Protein AF-A0A5N0ULX8-F1 (afdb_monomer)

Secondary structure (DSSP, 8-state):
---TTTSHHHHHHHHHHHHHHHHSS-HHHHHHHHHHHTTSS-HHHHHH-TTTHHHHHHHHHHHHHHHHHS-HHHHHHHHHHHHHHHHHHHHHHHH------------------------

pLDDT: mean 78.13, std 17.0, range [39.72, 94.69]

Structure (mmCIF, N/CA/C/O backbone):
data_AF-A0A5N0ULX8-F1
#
_entry.id   AF-A0A5N0ULX8-F1
#
loop_
_atom_site.group_PDB
_atom_site.id
_atom_site.type_symbol
_atom_site.label_atom_id
_atom_site.label_alt_id
_atom_site.label_comp_id
_atom_site.label_asym_id
_atom_site.label_entity_id
_atom_site.label_seq_id
_atom_site.pdbx_PDB_ins_code
_atom_site.Cartn_x
_atom_site.Cartn_y
_atom_site.Cartn_z
_atom_site.occupancy
_atom_site.B_iso_or_equiv
_atom_site.auth_seq_id
_atom_site.auth_comp_id
_atom_site.auth_asym_id
_atom_site.auth_atom_id
_atom_site.pdbx_PDB_model_num
ATOM 1 N N . MET A 1 1 ? 10.799 -21.042 -4.098 1.00 39.72 1 MET A N 1
ATOM 2 C CA . MET A 1 1 ? 10.195 -19.716 -4.313 1.00 39.72 1 MET A CA 1
ATOM 3 C C . MET A 1 1 ? 9.864 -19.236 -2.922 1.00 39.72 1 MET A C 1
ATOM 5 O O . MET A 1 1 ? 8.832 -19.611 -2.383 1.00 39.72 1 MET A O 1
ATOM 9 N N . ASP A 1 2 ? 10.870 -18.649 -2.281 1.00 42.84 2 ASP A N 1
ATOM 10 C CA . ASP A 1 2 ? 10.825 -18.280 -0.873 1.00 42.84 2 ASP A CA 1
ATOM 11 C C . ASP A 1 2 ? 9.711 -17.275 -0.604 1.00 42.84 2 ASP A C 1
ATOM 13 O O . ASP A 1 2 ? 9.285 -16.526 -1.482 1.00 42.84 2 ASP A O 1
ATOM 17 N N . ASP A 1 3 ? 9.219 -17.334 0.622 1.00 51.84 3 ASP A N 1
ATOM 18 C CA . ASP A 1 3 ? 8.044 -16.652 1.135 1.00 51.84 3 ASP A CA 1
ATOM 19 C C . ASP A 1 3 ? 8.302 -15.135 1.259 1.00 51.84 3 ASP A C 1
ATOM 21 O O . ASP A 1 3 ? 8.484 -14.596 2.351 1.00 51.84 3 ASP A O 1
ATOM 25 N N . VAL A 1 4 ? 8.393 -14.440 0.116 1.00 54.31 4 VAL A N 1
ATOM 26 C CA . VAL A 1 4 ? 8.667 -12.989 0.030 1.00 54.31 4 VAL A CA 1
ATOM 27 C C . VAL A 1 4 ? 7.627 -12.180 0.821 1.00 54.31 4 VAL A C 1
ATOM 29 O O . VAL A 1 4 ? 7.940 -11.105 1.326 1.00 54.31 4 VAL A O 1
ATOM 32 N N . TRP A 1 5 ? 6.421 -12.727 1.007 1.00 54.72 5 TRP A N 1
ATOM 33 C CA . TRP A 1 5 ? 5.285 -12.023 1.605 1.00 54.72 5 TRP A CA 1
ATOM 34 C C . TRP A 1 5 ? 4.820 -12.569 2.969 1.00 54.72 5 TRP A C 1
ATOM 36 O O . TRP A 1 5 ? 4.229 -11.815 3.735 1.00 54.72 5 TRP A O 1
ATOM 46 N N . GLY A 1 6 ? 5.098 -13.826 3.333 1.00 58.56 6 GLY A N 1
ATOM 47 C CA . GLY A 1 6 ? 4.641 -14.447 4.591 1.00 58.56 6 GLY A CA 1
ATOM 48 C C . GLY A 1 6 ? 5.624 -14.358 5.764 1.00 58.56 6 GLY A C 1
ATOM 49 O O . GLY A 1 6 ? 5.287 -14.720 6.899 1.00 58.56 6 GLY A O 1
ATOM 50 N N . GLY A 1 7 ? 6.835 -13.849 5.523 1.00 79.75 7 GLY A N 1
ATOM 51 C CA . GLY A 1 7 ? 7.832 -13.592 6.562 1.00 79.75 7 GLY A CA 1
ATOM 52 C C . GLY A 1 7 ? 7.522 -12.369 7.436 1.00 79.75 7 GLY A C 1
ATOM 53 O O . GLY A 1 7 ? 6.694 -11.519 7.112 1.00 79.75 7 GLY A O 1
ATOM 54 N N . GLU A 1 8 ? 8.251 -12.231 8.546 1.00 81.50 8 GLU A N 1
ATOM 55 C CA . GLU A 1 8 ? 8.133 -11.083 9.463 1.00 81.50 8 GLU A CA 1
ATOM 56 C C . GLU A 1 8 ? 8.369 -9.735 8.762 1.00 81.50 8 GLU A C 1
ATOM 58 O O . GLU A 1 8 ? 7.714 -8.737 9.060 1.00 81.50 8 GLU A O 1
ATOM 63 N N . ARG A 1 9 ? 9.262 -9.718 7.765 1.00 82.50 9 ARG A N 1
ATOM 64 C CA . ARG A 1 9 ? 9.506 -8.546 6.919 1.00 82.50 9 ARG A CA 1
ATOM 65 C C . ARG A 1 9 ? 8.249 -8.127 6.150 1.00 82.50 9 ARG A C 1
ATOM 67 O O . ARG A 1 9 ? 7.903 -6.951 6.191 1.00 82.50 9 ARG A O 1
ATOM 74 N N . GLY A 1 10 ? 7.564 -9.074 5.505 1.00 83.38 10 GLY A N 1
ATOM 75 C CA . GLY A 1 10 ? 6.341 -8.814 4.740 1.00 83.38 10 GLY A CA 1
ATOM 76 C C . GLY A 1 10 ? 5.248 -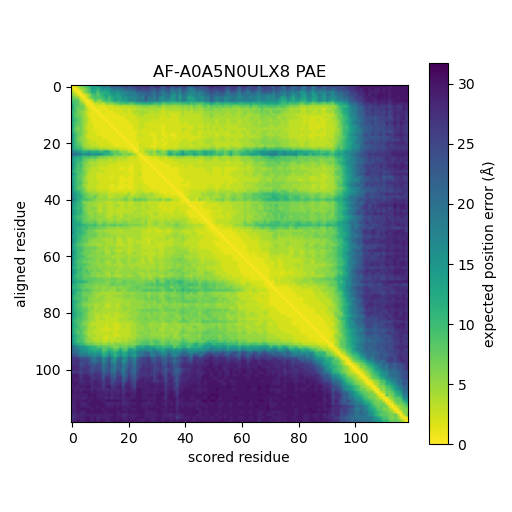8.201 5.614 1.00 83.38 10 GLY A C 1
ATOM 77 O O . GLY A 1 10 ? 4.710 -7.150 5.279 1.00 83.38 10 GLY A O 1
ATOM 78 N N . ARG A 1 11 ? 5.030 -8.757 6.814 1.00 86.31 11 ARG A N 1
ATOM 79 C CA . ARG A 1 11 ? 4.079 -8.201 7.796 1.00 86.31 11 ARG A CA 1
ATOM 80 C C . ARG A 1 11 ? 4.432 -6.782 8.246 1.00 86.31 11 ARG A C 1
ATOM 82 O O . ARG A 1 11 ? 3.542 -5.954 8.444 1.00 86.31 11 ARG A O 1
ATOM 89 N N . ARG A 1 12 ? 5.722 -6.479 8.432 1.00 86.88 12 ARG A N 1
ATOM 90 C CA . ARG A 1 12 ? 6.172 -5.126 8.808 1.00 86.88 12 ARG A CA 1
ATOM 91 C C . ARG A 1 12 ? 5.928 -4.118 7.687 1.00 86.88 1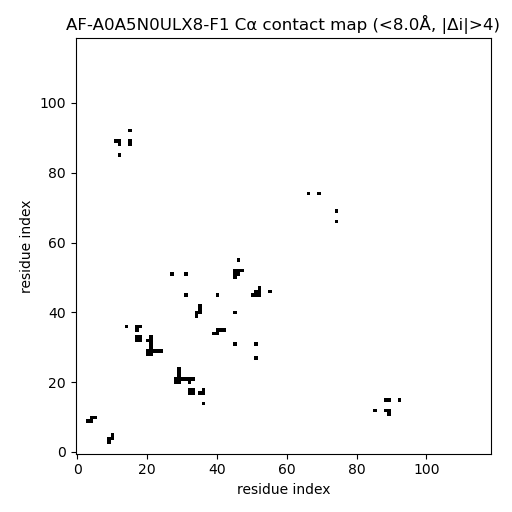2 ARG A C 1
ATOM 93 O O . ARG A 1 12 ? 5.442 -3.026 7.983 1.00 86.88 12 ARG A O 1
ATOM 100 N N . VAL A 1 13 ? 6.217 -4.488 6.438 1.00 88.62 13 VAL A N 1
ATOM 101 C CA . VAL A 1 13 ? 5.933 -3.662 5.252 1.00 88.62 13 VAL A CA 1
ATOM 102 C C . VAL A 1 13 ? 4.427 -3.447 5.094 1.00 88.62 13 VAL A C 1
ATOM 104 O O . VAL A 1 13 ? 3.988 -2.310 4.960 1.00 88.62 13 VAL A O 1
ATOM 107 N N . GLU A 1 14 ? 3.624 -4.508 5.195 1.00 88.69 14 GLU A N 1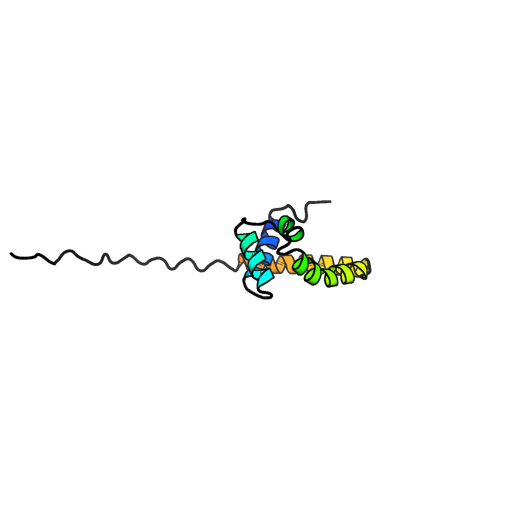
ATOM 108 C CA . GLU A 1 14 ? 2.161 -4.432 5.121 1.00 88.69 14 GLU A CA 1
ATOM 109 C C . GLU A 1 14 ? 1.601 -3.454 6.162 1.00 88.69 14 GLU A C 1
ATOM 111 O O . GLU A 1 14 ? 0.886 -2.513 5.814 1.00 88.69 14 GLU A O 1
ATOM 116 N N . ARG A 1 15 ? 1.993 -3.596 7.436 1.00 90.19 15 ARG A N 1
ATOM 117 C CA . ARG A 1 15 ? 1.570 -2.665 8.495 1.00 90.19 15 ARG A CA 1
ATOM 118 C C . ARG A 1 15 ? 2.030 -1.228 8.233 1.00 90.19 15 ARG A C 1
ATOM 120 O O . ARG A 1 15 ? 1.309 -0.303 8.594 1.00 90.19 15 ARG A O 1
ATOM 127 N N . ALA A 1 16 ? 3.211 -1.021 7.651 1.00 89.88 16 ALA A N 1
ATOM 128 C CA . ALA A 1 16 ? 3.710 0.311 7.306 1.00 89.88 16 ALA A CA 1
ATOM 129 C C . ALA A 1 16 ? 2.849 0.986 6.233 1.00 89.88 16 ALA A C 1
ATOM 131 O O . ALA A 1 16 ? 2.428 2.129 6.408 1.00 89.88 16 ALA A O 1
ATOM 132 N N . LEU A 1 17 ? 2.536 0.252 5.165 1.00 89.50 17 LEU A N 1
ATOM 133 C CA . LEU A 1 17 ? 1.680 0.723 4.080 1.00 89.50 17 LEU A CA 1
ATOM 134 C C . LEU A 1 17 ? 0.263 1.028 4.575 1.00 89.50 17 LEU A C 1
ATOM 136 O O . LEU A 1 17 ? -0.292 2.072 4.241 1.00 89.50 17 LEU A O 1
ATOM 140 N N . LEU A 1 18 ? -0.300 0.160 5.420 1.00 91.25 18 LEU A N 1
ATOM 141 C CA . LEU A 1 18 ? -1.616 0.381 6.020 1.00 91.25 18 LEU A CA 1
ATOM 142 C C . LEU A 1 18 ? -1.640 1.624 6.917 1.00 91.25 18 LEU A C 1
ATOM 144 O O . LEU A 1 18 ? -2.599 2.384 6.858 1.00 91.25 18 LEU A O 1
ATOM 148 N N . ARG A 1 19 ? -0.590 1.886 7.707 1.00 91.25 19 ARG A N 1
ATOM 149 C CA . ARG A 1 19 ? -0.501 3.131 8.494 1.00 91.25 19 ARG A CA 1
ATOM 150 C C . ARG A 1 19 ? -0.479 4.362 7.593 1.00 91.25 19 ARG A C 1
ATOM 152 O O . ARG A 1 19 ? -1.275 5.269 7.790 1.00 91.25 19 ARG A O 1
ATOM 159 N N . SER A 1 20 ? 0.350 4.346 6.548 1.00 88.25 20 SER A N 1
ATOM 160 C CA . SER A 1 20 ? 0.390 5.446 5.579 1.00 88.25 20 SER A CA 1
ATOM 161 C C . SER A 1 20 ? -0.964 5.671 4.894 1.00 88.25 20 SER A C 1
ATOM 163 O O . SER A 1 20 ? -1.336 6.817 4.656 1.00 88.25 20 SER A O 1
ATOM 165 N N . MET A 1 21 ? -1.708 4.600 4.605 1.00 89.56 21 MET A N 1
ATOM 166 C CA . MET A 1 21 ? -3.058 4.666 4.039 1.00 8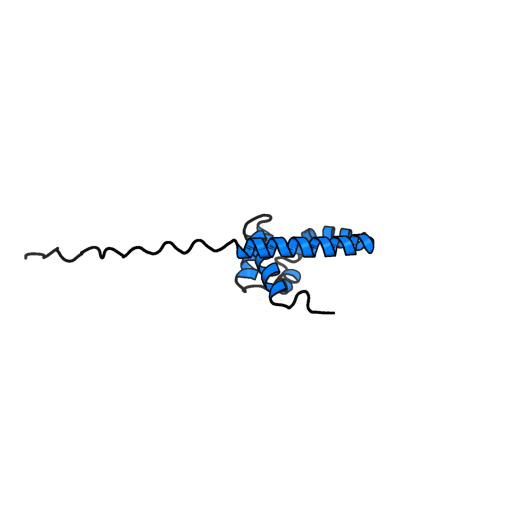9.56 21 MET A CA 1
ATOM 167 C C . MET A 1 21 ? -4.100 5.172 5.049 1.00 89.56 21 MET A C 1
ATOM 169 O O . MET A 1 21 ? -5.036 5.865 4.669 1.00 89.56 21 MET A O 1
ATOM 173 N N . ALA A 1 22 ? -3.950 4.853 6.335 1.00 90.81 22 ALA A N 1
ATOM 174 C CA . ALA A 1 22 ? -4.837 5.330 7.393 1.00 90.81 22 ALA A CA 1
ATOM 175 C C . ALA A 1 22 ? -4.671 6.836 7.677 1.00 90.81 22 ALA A C 1
ATOM 177 O O . ALA A 1 22 ? -5.645 7.492 8.067 1.00 90.81 22 ALA A O 1
ATOM 178 N N . ASP A 1 23 ? -3.465 7.372 7.473 1.00 86.38 23 ASP A N 1
ATOM 179 C CA . ASP A 1 23 ? -3.110 8.770 7.749 1.00 86.38 23 ASP A CA 1
ATOM 180 C C . ASP A 1 23 ? -3.435 9.730 6.589 1.00 86.38 23 ASP A C 1
ATOM 182 O O . ASP A 1 23 ? -3.463 10.947 6.784 1.00 86.38 23 ASP A O 1
ATOM 186 N N . GLY A 1 24 ? -3.720 9.226 5.382 1.00 79.00 24 GLY A N 1
ATOM 187 C CA . GLY A 1 24 ? -4.015 10.092 4.241 1.00 79.00 24 GLY A CA 1
ATOM 188 C C . GLY A 1 24 ? -4.618 9.401 3.020 1.00 79.00 24 GLY A C 1
ATOM 189 O O . GLY A 1 24 ? -4.599 8.184 2.877 1.00 79.00 24 GLY A O 1
ATOM 190 N N . GLY A 1 25 ? -5.136 10.217 2.097 1.00 78.50 25 GLY A N 1
ATOM 191 C CA . GLY A 1 25 ? -5.693 9.766 0.820 1.00 78.50 25 GLY A CA 1
ATOM 192 C C . GLY A 1 25 ? -7.221 9.697 0.801 1.00 78.50 25 GLY A C 1
ATOM 193 O O . GLY A 1 25 ? -7.905 10.621 1.238 1.00 78.50 25 GLY A O 1
ATOM 194 N N . ASP A 1 26 ? -7.746 8.623 0.212 1.00 85.88 26 ASP A N 1
ATOM 195 C CA . ASP A 1 26 ? -9.180 8.380 0.042 1.00 85.88 26 ASP A CA 1
ATOM 196 C C . ASP A 1 26 ? -9.820 7.966 1.385 1.00 85.88 26 ASP A C 1
ATOM 198 O O . ASP A 1 26 ? -9.335 7.013 2.003 1.00 85.88 26 ASP A O 1
ATOM 202 N N . PRO A 1 27 ? -10.897 8.629 1.851 1.00 89.62 27 PRO A N 1
ATOM 203 C CA . PRO A 1 27 ? -11.503 8.343 3.153 1.00 89.62 27 PRO A CA 1
ATOM 204 C C . PRO A 1 27 ? -11.930 6.884 3.344 1.00 89.62 27 PRO A C 1
ATOM 206 O O . PRO A 1 27 ? -11.801 6.360 4.449 1.00 89.62 27 PRO A O 1
ATOM 209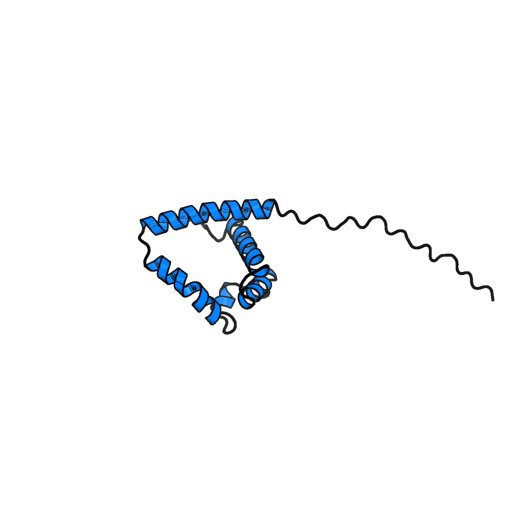 N N . HIS A 1 28 ? -12.390 6.216 2.282 1.00 88.56 28 HIS A N 1
ATOM 210 C CA . HIS A 1 28 ? -12.822 4.821 2.356 1.00 88.56 28 HIS A CA 1
ATOM 211 C C . HIS A 1 28 ? -11.638 3.860 2.458 1.00 88.56 28 HIS A C 1
ATOM 213 O O . HIS A 1 28 ? -11.716 2.846 3.148 1.00 88.56 28 HIS A O 1
ATOM 219 N N . LEU A 1 29 ? -10.518 4.187 1.807 1.00 88.31 29 LEU A N 1
ATOM 220 C CA . LEU A 1 29 ? -9.282 3.417 1.950 1.00 88.31 29 LEU A CA 1
ATOM 221 C C . LEU A 1 29 ? -8.648 3.629 3.326 1.00 88.31 29 LEU A C 1
ATOM 223 O O . LEU A 1 29 ? -8.141 2.676 3.912 1.00 88.31 29 LEU A O 1
ATOM 227 N N . ALA A 1 30 ? -8.725 4.844 3.869 1.00 92.12 30 ALA A N 1
ATOM 228 C CA . ALA A 1 30 ? -8.249 5.134 5.216 1.00 92.12 30 ALA A CA 1
ATOM 229 C C . ALA A 1 30 ? -9.063 4.388 6.286 1.00 92.12 30 ALA A C 1
ATOM 231 O O . ALA A 1 30 ? -8.491 3.848 7.231 1.00 92.12 30 ALA A O 1
ATOM 232 N N . GLU A 1 31 ? -10.388 4.323 6.134 1.00 92.62 31 GLU A N 1
ATOM 233 C CA . GLU A 1 31 ? -11.257 3.511 6.993 1.00 92.62 31 GLU A CA 1
ATOM 234 C C . GLU A 1 31 ? -10.898 2.025 6.903 1.00 92.62 31 GLU A C 1
ATOM 236 O O . GLU A 1 31 ? -10.613 1.405 7.928 1.00 92.62 31 GLU A O 1
ATOM 241 N N . LEU A 1 32 ? -10.808 1.479 5.685 1.00 92.12 32 LEU A N 1
ATOM 242 C CA . LEU A 1 32 ? -10.399 0.093 5.468 1.00 92.12 32 LEU A CA 1
ATOM 243 C C . LEU A 1 32 ? -9.049 -0.210 6.132 1.00 92.12 32 LEU A C 1
ATOM 245 O O . LEU A 1 32 ? -8.902 -1.228 6.805 1.00 92.12 32 LEU A O 1
ATOM 249 N N . ALA A 1 33 ? -8.066 0.675 5.969 1.00 92.81 33 ALA A N 1
ATOM 250 C CA . ALA A 1 33 ? -6.746 0.497 6.553 1.00 92.81 33 ALA A CA 1
ATOM 251 C C . ALA A 1 33 ? -6.788 0.436 8.087 1.00 92.81 33 ALA A C 1
ATOM 253 O O . ALA A 1 33 ? -6.100 -0.397 8.679 1.00 92.81 33 ALA A O 1
ATOM 254 N N . ARG A 1 34 ? -7.623 1.259 8.736 1.00 93.12 34 ARG A N 1
ATOM 255 C CA . ARG A 1 34 ? -7.825 1.219 10.196 1.00 93.12 34 ARG A CA 1
ATOM 256 C C . ARG A 1 34 ? -8.506 -0.070 10.640 1.00 93.12 34 ARG A C 1
ATOM 258 O O . ARG A 1 34 ? -8.033 -0.700 11.579 1.00 93.12 34 ARG A O 1
ATOM 265 N N . GLU A 1 35 ? -9.554 -0.502 9.942 1.00 92.06 35 GLU A N 1
ATOM 266 C CA . GLU A 1 35 ? -10.247 -1.764 10.243 1.00 92.06 35 GLU A CA 1
ATOM 267 C C . GLU A 1 35 ? -9.313 -2.979 10.127 1.00 92.06 35 GLU A C 1
ATOM 269 O O . GLU A 1 35 ? -9.377 -3.901 10.948 1.00 92.06 35 GLU A O 1
ATOM 274 N N . VAL A 1 36 ? -8.402 -2.956 9.147 1.00 92.44 36 VAL A N 1
ATOM 275 C CA . VAL A 1 36 ? -7.385 -3.999 8.975 1.00 92.44 36 VAL A CA 1
ATOM 276 C C . VAL A 1 36 ? -6.315 -3.947 10.062 1.00 92.44 36 VAL A C 1
ATOM 278 O O . VAL A 1 36 ? -5.959 -4.983 10.624 1.00 92.44 36 VAL A O 1
ATOM 281 N N . LEU A 1 37 ? -5.817 -2.758 10.404 1.00 91.50 37 LEU A N 1
ATOM 282 C CA . LEU A 1 37 ? -4.827 -2.589 11.473 1.00 91.50 37 LEU A CA 1
ATOM 283 C C . LEU A 1 37 ? -5.365 -3.004 12.849 1.00 91.50 37 LEU A C 1
ATOM 285 O O . LEU A 1 37 ? -4.605 -3.574 13.639 1.00 91.50 37 LEU A O 1
ATOM 289 N N . ASP A 1 38 ? -6.653 -2.765 13.099 1.00 92.31 38 ASP A N 1
ATOM 290 C CA . ASP A 1 38 ? -7.362 -3.150 14.324 1.00 92.31 38 ASP A CA 1
ATOM 291 C C . ASP A 1 38 ? -7.725 -4.646 14.364 1.00 92.31 38 ASP A C 1
ATOM 293 O O . ASP A 1 38 ? -8.229 -5.137 15.376 1.00 92.31 38 ASP A O 1
ATOM 297 N N . GLY A 1 39 ? -7.483 -5.388 13.276 1.00 88.94 39 GLY A N 1
ATOM 298 C CA . GLY A 1 39 ? -7.766 -6.821 13.178 1.00 88.94 39 GLY A CA 1
ATOM 299 C C . GLY A 1 39 ? -9.257 -7.164 13.121 1.00 88.94 39 GLY A C 1
ATOM 300 O O . GLY A 1 39 ? -9.619 -8.328 13.285 1.00 88.94 39 GLY A O 1
ATOM 301 N N . ARG A 1 40 ? -10.126 -6.171 12.890 1.00 86.38 40 ARG A N 1
ATOM 302 C CA . ARG A 1 40 ? -11.571 -6.377 12.692 1.00 86.38 40 ARG A CA 1
ATOM 303 C C . ARG A 1 40 ? -11.884 -6.925 11.301 1.00 86.38 40 ARG A C 1
ATOM 305 O O . ARG A 1 40 ? -12.947 -7.508 11.098 1.00 86.38 40 ARG A O 1
ATOM 312 N N . PHE A 1 41 ? -10.957 -6.743 10.364 1.00 83.00 41 PHE A N 1
ATOM 313 C CA . PHE A 1 41 ? -11.114 -7.099 8.963 1.00 83.00 41 PHE A CA 1
ATOM 314 C C . PHE A 1 41 ? -9.766 -7.502 8.355 1.00 83.00 41 PHE A C 1
ATOM 316 O O . PHE A 1 41 ? -8.741 -6.938 8.711 1.00 83.00 41 PHE A O 1
ATOM 323 N N . SER A 1 42 ? -9.714 -8.452 7.425 1.00 88.12 42 SER A N 1
ATOM 324 C CA . SER A 1 42 ? -8.496 -8.727 6.645 1.00 88.12 42 SER A CA 1
ATOM 325 C C . SER A 1 42 ? -8.557 -8.084 5.258 1.00 88.12 42 SER A C 1
ATOM 327 O O . SER A 1 42 ? -9.632 -7.906 4.684 1.00 88.12 42 SER A O 1
ATOM 329 N N . LEU A 1 43 ? -7.395 -7.800 4.653 1.00 85.44 43 LEU A N 1
ATOM 330 C CA . LEU A 1 43 ? -7.327 -7.334 3.256 1.00 85.44 43 LEU A CA 1
ATOM 331 C C . LEU A 1 43 ? -8.002 -8.313 2.289 1.00 85.44 43 LEU A C 1
ATOM 333 O O . LEU A 1 43 ? -8.647 -7.908 1.322 1.00 85.44 43 LEU A O 1
ATOM 337 N N . ARG A 1 44 ? -7.882 -9.614 2.575 1.00 85.94 44 ARG A N 1
ATOM 338 C CA . ARG A 1 44 ? -8.549 -10.654 1.797 1.00 85.94 44 ARG A CA 1
ATOM 339 C C . ARG A 1 44 ? -10.063 -10.526 1.906 1.00 85.94 44 ARG A C 1
ATOM 341 O O . ARG A 1 44 ? -10.724 -10.540 0.879 1.00 85.94 44 ARG A O 1
ATOM 348 N N . GLU A 1 45 ? -10.609 -10.389 3.110 1.00 87.06 45 GLU A N 1
ATOM 349 C CA . GLU A 1 45 ? -12.052 -10.195 3.309 1.00 87.06 45 GLU A CA 1
ATOM 350 C C . GLU A 1 45 ? -12.548 -8.909 2.645 1.00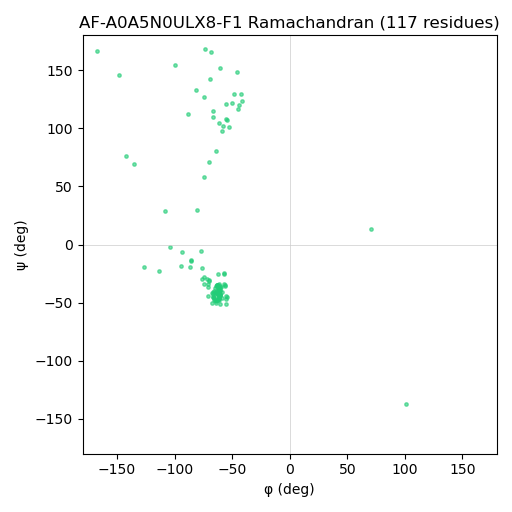 87.06 45 GLU A C 1
ATOM 352 O O . GLU A 1 45 ? -13.609 -8.916 2.024 1.00 87.06 45 GLU A O 1
ATOM 357 N N . ALA A 1 46 ? -11.752 -7.839 2.670 1.00 86.00 46 ALA A N 1
ATOM 358 C CA . ALA A 1 46 ? -12.080 -6.589 1.998 1.00 86.00 46 ALA A CA 1
ATOM 359 C C . ALA A 1 46 ? -12.216 -6.720 0.485 1.00 86.00 46 ALA A C 1
ATOM 361 O O . ALA A 1 46 ? -13.157 -6.169 -0.086 1.00 86.00 46 ALA A O 1
ATOM 362 N N . ALA A 1 47 ? -11.352 -7.512 -0.150 1.00 85.50 47 ALA A N 1
ATOM 363 C CA . ALA A 1 47 ? -11.435 -7.777 -1.583 1.00 85.50 47 ALA A CA 1
ATOM 364 C C . ALA A 1 47 ? -12.738 -8.490 -1.997 1.00 85.50 47 ALA A C 1
ATOM 366 O O . ALA A 1 47 ? -13.173 -8.345 -3.137 1.00 85.50 47 ALA A O 1
ATOM 367 N N . TYR A 1 48 ? -13.374 -9.234 -1.084 1.00 87.00 48 TYR A N 1
ATOM 368 C CA . TYR A 1 48 ? -14.650 -9.924 -1.330 1.00 87.00 48 TYR A CA 1
ATOM 369 C C . TYR A 1 48 ? -15.855 -9.225 -0.689 1.00 87.00 48 TYR A C 1
ATOM 371 O O . TYR A 1 48 ? -16.990 -9.674 -0.848 1.00 87.00 48 TYR A O 1
ATOM 379 N N . SER A 1 49 ? -15.632 -8.132 0.038 1.00 86.31 49 SER A N 1
ATOM 380 C CA . SER A 1 49 ? -16.684 -7.417 0.747 1.00 86.31 49 SER A CA 1
ATOM 381 C C . SER A 1 49 ? -17.441 -6.486 -0.180 1.00 86.31 49 SER A C 1
ATOM 383 O O . SER A 1 49 ? -16.842 -5.658 -0.857 1.00 86.31 49 SER A O 1
ATOM 385 N N . SER A 1 50 ? -18.770 -6.522 -0.128 1.00 85.38 50 SER A N 1
ATOM 386 C CA . SER A 1 50 ? -19.609 -5.546 -0.839 1.00 85.38 50 SER A CA 1
ATOM 387 C C . SER A 1 50 ? -19.314 -4.084 -0.466 1.00 85.38 50 SER A C 1
ATOM 389 O O . SER A 1 50 ? -19.548 -3.202 -1.285 1.00 85.38 50 SER A O 1
ATOM 391 N N . ALA A 1 51 ? -18.763 -3.825 0.727 1.00 84.31 51 ALA A N 1
ATOM 392 C CA . ALA A 1 51 ? -18.434 -2.477 1.188 1.00 84.31 51 ALA A CA 1
ATOM 393 C C . ALA A 1 51 ? -17.166 -1.896 0.535 1.00 84.31 51 ALA A C 1
ATOM 395 O O . ALA A 1 51 ? -17.075 -0.685 0.362 1.00 84.31 51 ALA A O 1
ATOM 396 N N . TYR A 1 52 ? -16.199 -2.744 0.160 1.00 86.25 52 TYR A N 1
ATOM 397 C CA . TYR A 1 52 ? -14.872 -2.296 -0.290 1.00 86.25 52 TYR A CA 1
ATOM 398 C C . TYR A 1 52 ? -14.447 -2.853 -1.652 1.00 86.25 52 TYR A C 1
ATOM 400 O O . TYR A 1 52 ? -13.575 -2.271 -2.293 1.00 86.25 52 TYR A O 1
ATOM 408 N N . ALA A 1 53 ? -15.053 -3.941 -2.134 1.00 87.31 53 ALA A N 1
ATOM 409 C CA . ALA A 1 53 ? -14.631 -4.625 -3.355 1.00 87.31 53 ALA A CA 1
ATOM 410 C C . ALA A 1 53 ? -14.720 -3.734 -4.598 1.00 87.31 53 ALA A C 1
ATOM 412 O O . ALA A 1 53 ? -13.8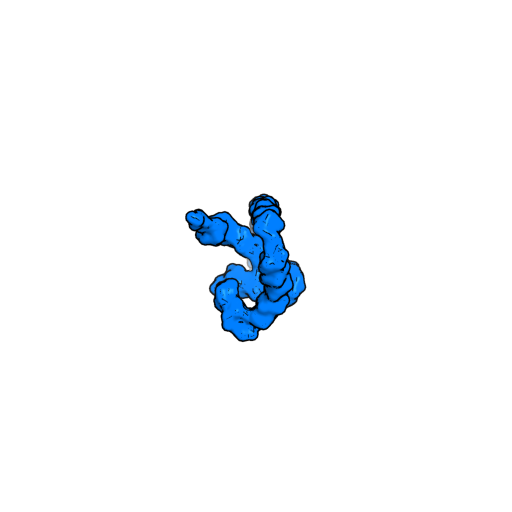40 -3.799 -5.453 1.00 87.31 53 ALA A O 1
ATOM 413 N N . GLU A 1 54 ? -15.751 -2.891 -4.699 1.00 88.75 54 GLU A N 1
ATOM 414 C CA . GLU A 1 54 ? -15.901 -1.962 -5.824 1.00 88.75 54 GLU A CA 1
ATOM 415 C C . GLU A 1 54 ? -14.767 -0.936 -5.841 1.00 88.75 54 GLU A C 1
ATOM 417 O O . GLU A 1 54 ? -14.058 -0.811 -6.836 1.00 88.75 54 GLU A O 1
ATOM 422 N N . ILE A 1 55 ? -14.528 -0.291 -4.698 1.00 88.50 55 ILE A N 1
ATOM 423 C CA . ILE A 1 55 ? -13.477 0.716 -4.529 1.00 88.50 55 ILE A CA 1
ATOM 424 C C . ILE A 1 55 ? -12.106 0.089 -4.794 1.00 88.50 55 ILE A C 1
ATOM 426 O O . ILE A 1 55 ? -11.304 0.632 -5.550 1.00 88.50 55 ILE A O 1
ATOM 430 N N . LEU A 1 56 ? -11.836 -1.089 -4.228 1.00 88.19 56 LEU A N 1
ATOM 431 C CA . LEU A 1 56 ? -10.588 -1.811 -4.465 1.00 88.19 56 LEU A CA 1
ATOM 432 C C . LEU A 1 56 ? -10.426 -2.158 -5.946 1.00 88.19 56 LEU A C 1
ATOM 434 O O . LEU A 1 56 ? -9.344 -1.959 -6.496 1.00 88.19 56 LEU A O 1
ATOM 438 N N . ARG A 1 57 ? -11.484 -2.621 -6.621 1.00 89.19 57 ARG A N 1
ATOM 439 C CA . ARG A 1 57 ? -11.434 -2.931 -8.054 1.00 89.19 57 ARG A CA 1
ATOM 440 C C . ARG A 1 57 ? -11.135 -1.687 -8.882 1.00 89.19 57 ARG A C 1
ATOM 442 O O . ARG A 1 57 ? -10.247 -1.735 -9.726 1.00 89.19 57 ARG A O 1
ATOM 449 N N . GLU A 1 58 ? -11.826 -0.581 -8.632 1.00 90.50 58 GLU A N 1
ATOM 450 C CA . GLU A 1 58 ? -11.617 0.676 -9.356 1.00 90.50 58 GLU A CA 1
ATOM 451 C C . GLU A 1 58 ? -10.199 1.220 -9.170 1.00 90.50 58 GLU A C 1
ATOM 453 O O . GLU A 1 58 ? -9.542 1.589 -10.142 1.00 90.50 58 GLU A O 1
ATOM 458 N N . LYS A 1 59 ? -9.691 1.228 -7.933 1.00 87.19 59 LYS A N 1
ATOM 459 C CA . LYS A 1 59 ? -8.357 1.765 -7.625 1.00 87.19 59 LYS A CA 1
ATOM 460 C C . LYS A 1 59 ? -7.228 0.861 -8.131 1.00 87.19 59 LYS A C 1
ATOM 462 O O . LYS A 1 59 ? -6.156 1.362 -8.459 1.00 87.19 59 LYS A O 1
ATOM 467 N N . THR A 1 60 ? -7.449 -0.454 -8.214 1.00 88.38 60 THR A N 1
ATOM 468 C CA . THR A 1 60 ? -6.422 -1.422 -8.651 1.00 88.38 60 THR A CA 1
ATOM 469 C C . THR A 1 60 ? -6.472 -1.755 -10.141 1.00 88.38 60 THR A C 1
ATOM 471 O O . THR A 1 60 ? -5.467 -2.215 -10.685 1.00 88.38 60 THR A O 1
ATOM 474 N N . ALA A 1 61 ? -7.584 -1.493 -10.836 1.00 91.81 61 ALA A N 1
ATOM 475 C CA . ALA A 1 61 ? -7.711 -1.782 -12.265 1.00 91.81 61 ALA A CA 1
ATOM 476 C C . ALA A 1 61 ? -6.613 -1.129 -13.133 1.00 91.81 61 ALA A C 1
ATOM 478 O O . ALA A 1 61 ? -6.027 -1.851 -13.947 1.00 91.81 61 ALA A O 1
ATOM 479 N N . PRO A 1 62 ? -6.243 0.158 -12.943 1.00 92.12 62 PRO A N 1
ATOM 480 C CA . PRO A 1 62 ? -5.167 0.776 -13.719 1.00 92.12 62 PRO A CA 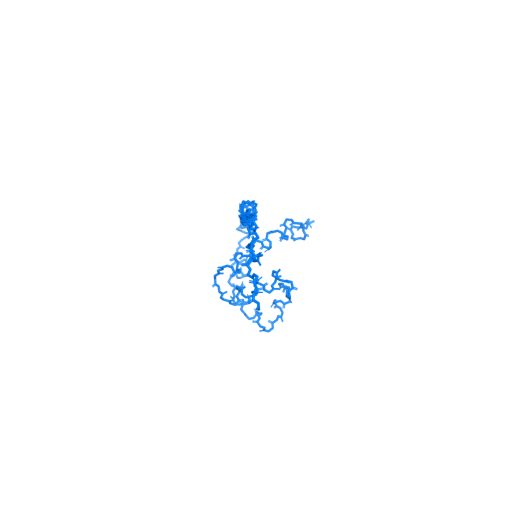1
ATOM 481 C C . PRO A 1 62 ? -3.812 0.101 -13.491 1.00 92.12 62 PRO A C 1
ATOM 483 O O . PRO A 1 62 ? -3.039 -0.079 -14.429 1.00 92.12 62 PRO A O 1
ATOM 486 N N . LEU A 1 63 ? -3.536 -0.322 -12.253 1.00 88.25 63 LEU A N 1
ATOM 487 C CA . LEU A 1 63 ? -2.309 -1.040 -11.912 1.00 88.25 63 LEU A CA 1
ATOM 488 C C . LEU A 1 63 ? -2.265 -2.409 -12.600 1.00 88.25 63 LEU A C 1
ATOM 490 O O . LEU A 1 63 ? -1.249 -2.774 -13.187 1.00 88.25 63 LEU A O 1
ATOM 494 N N . ALA A 1 64 ? -3.370 -3.156 -12.566 1.00 89.81 64 ALA A N 1
ATOM 495 C CA . ALA A 1 64 ? -3.467 -4.457 -13.222 1.00 89.81 64 ALA A CA 1
ATOM 496 C C . ALA A 1 64 ? -3.333 -4.350 -14.751 1.00 89.81 64 ALA A C 1
ATOM 498 O O . ALA A 1 64 ? -2.759 -5.228 -15.399 1.00 89.81 64 ALA A O 1
ATOM 499 N N . GLU A 1 65 ? -3.860 -3.285 -15.353 1.00 92.75 65 GLU A N 1
ATOM 500 C CA . GLU A 1 65 ? -3.675 -2.995 -16.773 1.00 92.75 65 GLU A CA 1
ATOM 501 C C . GLU A 1 65 ? -2.224 -2.631 -17.100 1.00 92.75 65 GLU A C 1
ATOM 503 O O . GLU A 1 65 ? -1.632 -3.258 -17.980 1.00 92.75 65 GLU A O 1
ATOM 508 N N . ALA A 1 66 ? -1.627 -1.699 -16.353 1.00 90.94 66 ALA A N 1
ATOM 509 C CA . ALA A 1 66 ? -0.229 -1.316 -16.520 1.00 90.94 66 ALA A CA 1
ATOM 510 C C . ALA A 1 66 ? 0.697 -2.535 -16.415 1.00 90.94 66 ALA A C 1
ATOM 512 O O . ALA A 1 66 ? 1.520 -2.767 -17.297 1.00 90.94 66 ALA A O 1
ATOM 513 N N . TRP A 1 67 ? 0.492 -3.379 -15.401 1.00 90.12 67 TRP A N 1
ATOM 514 C CA . TRP A 1 67 ? 1.280 -4.591 -15.201 1.00 90.12 67 TRP A CA 1
ATOM 515 C C . TRP A 1 67 ? 1.177 -5.566 -16.378 1.00 90.12 67 TRP A C 1
ATOM 517 O O . TRP A 1 67 ? 2.183 -6.123 -16.824 1.00 90.12 67 TRP A O 1
ATOM 527 N N . ARG A 1 68 ? -0.033 -5.777 -16.914 1.00 92.75 68 ARG A N 1
ATOM 528 C CA . ARG A 1 68 ? -0.247 -6.661 -18.073 1.00 92.75 68 ARG A CA 1
ATOM 529 C C . ARG A 1 68 ? 0.458 -6.155 -19.327 1.00 92.75 68 ARG A C 1
ATOM 531 O O . ARG A 1 68 ? 0.962 -6.984 -20.078 1.00 92.75 68 ARG A O 1
ATOM 538 N N . ASN A 1 69 ? 0.526 -4.839 -19.508 1.00 93.88 69 ASN A N 1
ATOM 539 C CA . ASN A 1 69 ? 1.117 -4.206 -20.686 1.00 93.88 69 ASN A CA 1
ATOM 540 C C . ASN A 1 69 ? 2.641 -3.999 -20.589 1.00 93.88 69 ASN A C 1
ATOM 542 O O . ASN A 1 69 ? 3.272 -3.715 -21.604 1.00 93.88 69 ASN A O 1
ATOM 546 N N . MET A 1 70 ? 3.241 -4.148 -19.404 1.00 93.19 70 MET A N 1
ATOM 547 C CA . MET A 1 70 ? 4.695 -4.083 -19.217 1.00 93.19 70 MET A CA 1
ATOM 548 C C . MET A 1 70 ? 5.416 -5.282 -19.841 1.00 93.19 70 MET A C 1
ATOM 550 O O . MET A 1 70 ? 4.941 -6.421 -19.752 1.00 93.19 70 MET A O 1
ATOM 554 N N . SER A 1 71 ? 6.596 -5.026 -20.414 1.00 94.69 71 SER A N 1
ATOM 555 C CA . SER A 1 71 ? 7.509 -6.086 -20.847 1.00 94.69 71 SER A CA 1
ATOM 556 C C . SER A 1 71 ? 8.094 -6.838 -19.645 1.00 94.69 71 SER A C 1
ATOM 558 O O . SER A 1 71 ? 8.013 -6.383 -18.503 1.00 94.69 71 SER A O 1
ATOM 560 N N . GLU A 1 72 ? 8.706 -8.002 -19.876 1.00 91.69 72 GLU A N 1
ATOM 561 C CA . GLU A 1 72 ? 9.381 -8.737 -18.796 1.00 91.69 72 GLU A CA 1
ATOM 562 C C . GLU A 1 72 ? 10.529 -7.934 -18.171 1.00 91.69 72 GLU A C 1
ATOM 564 O O . GLU A 1 72 ? 10.726 -8.007 -16.960 1.00 91.69 72 GLU A O 1
ATOM 569 N N . LEU A 1 73 ? 11.233 -7.129 -18.976 1.00 91.56 73 LEU A N 1
ATOM 570 C CA . LEU A 1 73 ? 12.295 -6.246 -18.499 1.00 91.56 73 LEU A CA 1
ATOM 571 C C . LEU A 1 73 ? 11.729 -5.145 -17.593 1.00 91.56 73 LEU A C 1
ATOM 573 O O . LEU A 1 73 ? 12.200 -4.977 -16.474 1.00 91.56 73 LEU A O 1
ATOM 577 N N . ASP A 1 74 ? 10.655 -4.478 -18.023 1.00 91.56 74 ASP A N 1
ATOM 578 C CA . ASP A 1 74 ? 10.016 -3.422 -17.225 1.00 91.56 74 ASP A CA 1
ATOM 579 C C . ASP A 1 74 ? 9.444 -3.972 -15.912 1.00 91.56 74 ASP A C 1
ATOM 581 O O . ASP A 1 74 ? 9.477 -3.305 -14.879 1.00 91.56 74 ASP A O 1
ATOM 585 N N . ARG A 1 75 ? 8.931 -5.212 -15.924 1.00 89.88 75 ARG A N 1
ATOM 586 C CA . ARG A 1 75 ? 8.480 -5.886 -14.700 1.00 89.88 75 ARG A CA 1
ATOM 587 C C . ARG A 1 75 ? 9.642 -6.195 -13.764 1.00 89.88 75 ARG A C 1
ATOM 589 O O . ARG A 1 75 ? 9.486 -6.028 -12.558 1.00 89.88 75 ARG A O 1
ATOM 596 N N . ALA A 1 76 ? 10.785 -6.637 -14.288 1.00 90.38 76 ALA A N 1
ATOM 597 C CA . ALA A 1 76 ? 11.974 -6.880 -13.476 1.00 90.38 76 ALA A CA 1
ATOM 598 C C . ALA A 1 76 ? 12.471 -5.581 -12.820 1.00 90.38 76 ALA A C 1
ATOM 600 O O . ALA A 1 76 ? 12.729 -5.564 -11.615 1.00 90.38 76 ALA A O 1
ATOM 601 N N . ASP A 1 77 ? 12.499 -4.483 -13.577 1.00 91.50 77 ASP A N 1
ATOM 602 C CA . ASP A 1 77 ? 12.852 -3.161 -13.057 1.00 91.50 77 ASP A CA 1
ATOM 603 C C . ASP A 1 77 ? 11.838 -2.676 -12.008 1.00 91.50 77 ASP A C 1
ATOM 605 O O . ASP A 1 77 ? 12.222 -2.163 -10.956 1.00 91.50 77 ASP A O 1
ATOM 609 N N . ALA A 1 78 ? 10.538 -2.886 -12.235 1.00 88.69 78 ALA A N 1
ATOM 610 C CA . ALA A 1 78 ? 9.494 -2.551 -11.267 1.00 88.69 78 ALA A CA 1
ATOM 611 C C . ALA A 1 78 ? 9.651 -3.324 -9.946 1.00 88.69 78 ALA A C 1
ATOM 613 O O . ALA A 1 78 ? 9.489 -2.738 -8.876 1.00 88.69 78 ALA A O 1
ATOM 614 N N . VAL A 1 79 ? 10.008 -4.612 -10.003 1.00 89.69 79 VAL A N 1
ATOM 615 C CA . VAL A 1 79 ? 10.287 -5.423 -8.806 1.00 89.69 79 VAL A CA 1
ATOM 616 C C . VAL A 1 79 ? 11.529 -4.909 -8.075 1.00 89.69 79 VAL A C 1
ATOM 618 O O . VAL A 1 79 ? 11.477 -4.709 -6.863 1.00 89.69 79 VAL A O 1
ATOM 621 N N . ALA A 1 80 ? 12.618 -4.618 -8.790 1.00 89.06 80 ALA A N 1
ATOM 622 C CA . ALA A 1 80 ? 13.833 -4.073 -8.180 1.00 89.06 80 ALA A CA 1
ATOM 623 C C . ALA A 1 80 ? 13.582 -2.713 -7.498 1.00 89.06 80 ALA A C 1
ATOM 625 O O . ALA A 1 80 ? 14.066 -2.459 -6.390 1.00 89.06 80 ALA A O 1
ATOM 626 N N . ASN A 1 81 ? 12.779 -1.854 -8.130 1.00 90.19 81 ASN A N 1
ATOM 627 C CA . ASN A 1 81 ? 12.355 -0.580 -7.556 1.00 90.19 81 ASN A CA 1
ATOM 628 C C . ASN A 1 81 ? 11.467 -0.778 -6.318 1.00 90.19 81 ASN A C 1
ATOM 630 O O . ASN A 1 81 ? 11.642 -0.074 -5.322 1.00 90.19 81 ASN A O 1
ATOM 634 N N . ALA A 1 82 ? 10.559 -1.759 -6.339 1.00 86.25 82 ALA A N 1
ATOM 635 C CA . ALA A 1 82 ? 9.733 -2.097 -5.183 1.00 86.25 82 ALA A CA 1
ATOM 636 C C . ALA A 1 82 ? 10.590 -2.543 -3.988 1.00 86.25 82 ALA A C 1
ATOM 638 O O . ALA A 1 82 ? 10.404 -2.038 -2.885 1.00 86.25 82 ALA A O 1
ATOM 639 N N . GLU A 1 83 ? 11.601 -3.390 -4.198 1.00 87.94 83 GLU A N 1
ATOM 640 C CA . GLU A 1 83 ? 12.517 -3.812 -3.129 1.00 87.94 83 GLU A CA 1
ATOM 641 C C . GLU A 1 83 ? 13.323 -2.646 -2.529 1.00 87.94 83 GLU A C 1
ATOM 643 O O . GLU A 1 83 ? 13.642 -2.639 -1.336 1.00 87.94 83 GLU A O 1
ATOM 648 N N . GLN A 1 84 ? 13.702 -1.655 -3.343 1.00 87.88 84 GLN A N 1
ATOM 649 C CA . GLN A 1 84 ? 14.329 -0.428 -2.843 1.00 87.88 84 GLN A CA 1
ATOM 650 C C . GLN A 1 84 ? 13.355 0.396 -2.001 1.00 87.88 84 GLN A C 1
ATOM 652 O O . GLN A 1 84 ? 13.720 0.831 -0.908 1.00 87.88 84 GLN A O 1
ATOM 657 N N . TYR A 1 85 ? 12.122 0.563 -2.471 1.00 86.00 85 TYR A N 1
ATOM 658 C CA . TYR A 1 85 ? 11.089 1.299 -1.752 1.00 86.00 85 TYR A CA 1
ATOM 659 C C . TYR A 1 85 ? 10.711 0.631 -0.423 1.00 86.00 85 TYR A C 1
ATOM 661 O O . TYR A 1 85 ? 10.607 1.301 0.602 1.00 86.00 85 TYR A O 1
ATOM 669 N N . GLU A 1 86 ? 10.598 -0.698 -0.392 1.00 87.94 86 GLU A N 1
ATOM 670 C CA . GLU A 1 86 ? 10.366 -1.455 0.841 1.00 87.94 86 GLU A CA 1
ATOM 671 C C . GLU A 1 86 ? 11.458 -1.232 1.889 1.00 87.94 86 GLU A C 1
ATOM 673 O O . GLU A 1 86 ? 11.154 -1.097 3.074 1.00 87.94 86 GLU A O 1
ATOM 678 N N . ARG A 1 87 ? 12.732 -1.187 1.473 1.00 86.75 87 ARG A N 1
ATOM 679 C CA . ARG A 1 87 ? 13.843 -0.888 2.390 1.00 86.75 87 ARG A CA 1
ATOM 680 C C . ARG A 1 87 ? 13.689 0.500 3.004 1.00 86.75 87 ARG A C 1
ATOM 682 O O . ARG A 1 87 ? 13.770 0.622 4.221 1.00 86.75 87 ARG A O 1
ATOM 689 N N . GLN A 1 88 ? 13.373 1.503 2.188 1.00 87.12 88 GLN A N 1
ATOM 690 C CA . GLN A 1 88 ? 13.143 2.870 2.667 1.00 87.12 88 GLN A CA 1
ATOM 691 C C . GLN A 1 88 ? 11.953 2.948 3.634 1.00 87.12 88 GLN A C 1
ATOM 693 O O . GLN A 1 88 ? 12.044 3.599 4.672 1.00 87.12 88 GLN A O 1
ATOM 698 N N . LEU A 1 89 ? 10.850 2.251 3.337 1.00 85.00 89 LEU A N 1
ATOM 699 C CA . LEU A 1 89 ? 9.688 2.174 4.229 1.00 85.00 89 LEU A CA 1
ATOM 700 C C . LEU A 1 89 ? 10.038 1.564 5.588 1.00 85.00 89 LEU A C 1
ATOM 702 O O . LEU A 1 89 ? 9.575 2.042 6.626 1.00 85.00 89 LEU A O 1
ATOM 706 N N . LEU A 1 90 ? 10.841 0.499 5.596 1.00 84.12 90 LEU A N 1
ATOM 707 C CA . LEU A 1 90 ? 11.267 -0.153 6.831 1.00 84.12 90 LEU A CA 1
ATOM 708 C C . LEU A 1 90 ? 12.193 0.746 7.657 1.00 84.12 90 LEU A C 1
ATOM 710 O O . LEU A 1 90 ? 11.995 0.839 8.867 1.00 84.12 90 LEU A O 1
ATOM 714 N N . GLU A 1 91 ? 13.128 1.449 7.015 1.00 85.62 91 GLU A N 1
ATOM 715 C CA . GLU A 1 91 ? 14.012 2.426 7.667 1.00 85.62 91 GLU A CA 1
ATOM 716 C C . GLU A 1 91 ? 13.217 3.576 8.308 1.00 85.62 91 GLU A C 1
ATOM 718 O O . GLU A 1 91 ? 13.465 3.949 9.458 1.00 85.62 91 GLU A O 1
ATOM 723 N N . GLN A 1 92 ? 12.205 4.097 7.609 1.00 78.38 92 GLN A N 1
ATOM 724 C CA . GLN A 1 92 ? 11.303 5.132 8.132 1.00 78.38 92 GLN A CA 1
ATOM 725 C C . GLN A 1 92 ? 10.462 4.629 9.314 1.00 78.38 92 GLN A C 1
ATOM 727 O O . GLN A 1 92 ? 10.239 5.356 10.280 1.00 78.38 92 GLN A O 1
ATOM 732 N N . CYS A 1 93 ? 10.016 3.370 9.279 1.00 67.75 93 CYS A N 1
ATOM 733 C CA . CYS A 1 93 ? 9.282 2.773 10.396 1.00 67.75 93 CYS A CA 1
ATOM 734 C C . CYS A 1 93 ? 10.161 2.517 11.624 1.00 67.75 93 CYS A C 1
ATOM 736 O O . CYS A 1 93 ? 9.654 2.545 12.739 1.00 67.75 93 CYS A O 1
ATOM 738 N N . GLU A 1 94 ? 11.450 2.229 11.437 1.00 61.22 94 GLU A N 1
ATOM 739 C CA . GLU A 1 94 ? 12.397 2.022 12.539 1.00 61.22 94 GLU A CA 1
ATOM 740 C C . GLU A 1 94 ? 12.795 3.345 13.212 1.00 61.22 94 GLU A C 1
ATOM 742 O O . GLU A 1 94 ? 13.065 3.379 14.410 1.00 61.22 94 GLU A O 1
ATOM 747 N N . THR A 1 95 ? 12.761 4.450 12.466 1.00 54.78 95 THR A N 1
ATOM 748 C CA . THR A 1 95 ? 13.029 5.802 12.984 1.00 54.78 95 THR A CA 1
ATOM 749 C C . THR A 1 95 ? 11.801 6.497 13.571 1.00 54.78 95 THR A C 1
ATOM 751 O O . THR A 1 95 ? 11.960 7.393 14.400 1.00 54.78 95 THR A O 1
ATOM 754 N N . ALA A 1 96 ? 10.586 6.058 13.230 1.00 53.78 96 ALA A N 1
ATOM 755 C CA . ALA A 1 96 ? 9.345 6.453 13.895 1.00 53.78 96 ALA A CA 1
ATOM 756 C C . ALA A 1 96 ? 9.200 5.761 15.268 1.00 53.78 96 ALA A C 1
ATOM 758 O O . ALA A 1 96 ? 8.238 5.042 15.534 1.00 53.78 96 ALA A O 1
ATOM 759 N N . VAL A 1 97 ? 10.181 5.967 16.149 1.00 48.19 97 VAL A N 1
ATOM 760 C CA . VAL A 1 97 ? 10.025 5.718 17.581 1.00 48.19 97 VAL A CA 1
ATOM 761 C C . VAL A 1 97 ? 9.013 6.742 18.074 1.00 48.19 97 VAL A C 1
ATOM 763 O O . VAL A 1 97 ? 9.282 7.943 18.081 1.00 48.19 97 VAL A O 1
ATOM 766 N N . GLU A 1 98 ? 7.824 6.255 18.420 1.00 45.78 98 GLU A N 1
ATOM 767 C CA . GLU A 1 98 ? 6.797 7.000 19.140 1.00 45.78 98 GLU A CA 1
ATOM 768 C C . GLU A 1 98 ? 7.484 7.822 20.247 1.00 45.78 98 GLU A C 1
ATOM 770 O O . GLU A 1 98 ? 8.242 7.234 21.031 1.00 45.78 98 GLU A O 1
ATOM 775 N N . PRO A 1 99 ? 7.326 9.162 20.305 1.00 42.84 99 PRO A N 1
ATOM 776 C CA . PRO A 1 99 ? 7.872 9.910 21.424 1.00 42.84 99 PRO A CA 1
ATOM 777 C C . PRO A 1 99 ? 7.285 9.277 22.678 1.00 42.84 99 PRO A C 1
ATOM 779 O O . PRO A 1 99 ? 6.061 9.173 22.791 1.00 42.84 99 PRO A O 1
ATOM 782 N N . ALA A 1 100 ? 8.163 8.788 23.561 1.00 48.03 100 ALA A N 1
ATOM 783 C CA . ALA A 1 100 ? 7.764 8.157 24.807 1.00 48.03 100 ALA A CA 1
ATOM 784 C C . ALA A 1 100 ? 6.635 8.996 25.422 1.00 48.03 100 ALA A C 1
ATOM 786 O O . ALA A 1 100 ? 6.785 10.227 25.471 1.00 48.03 100 ALA A O 1
ATOM 787 N N . PRO A 1 101 ? 5.500 8.382 25.819 1.00 56.34 101 PRO A N 1
ATOM 788 C CA . PRO A 1 101 ? 4.421 9.126 26.451 1.00 56.34 101 PRO A CA 1
ATOM 789 C C . PRO A 1 101 ? 5.068 9.975 27.540 1.00 56.34 101 PRO A C 1
ATOM 791 O O . PRO A 1 101 ? 5.907 9.424 28.264 1.00 56.34 101 PRO A O 1
ATOM 794 N N . PRO A 1 102 ? 4.786 11.294 27.603 1.00 55.19 102 PRO A N 1
ATOM 795 C CA . PRO A 1 102 ? 5.485 12.168 28.527 1.00 55.19 102 PRO A CA 1
ATOM 796 C C . PRO A 1 102 ? 5.419 11.493 29.883 1.00 55.19 102 PRO A C 1
ATOM 798 O O . PRO A 1 102 ? 4.317 11.134 30.321 1.00 55.19 102 PRO A O 1
ATOM 801 N N . GLU A 1 103 ? 6.590 11.224 30.475 1.00 55.06 103 GLU A N 1
ATOM 802 C CA . GLU A 1 103 ? 6.657 10.704 31.830 1.00 55.06 103 GLU A CA 1
ATOM 803 C C . GLU A 1 103 ? 5.676 11.555 32.619 1.00 55.06 103 GLU A C 1
ATOM 805 O O . GLU A 1 103 ? 5.798 12.784 32.650 1.00 55.06 103 GLU A O 1
ATOM 810 N N . ARG A 1 104 ? 4.620 10.926 33.148 1.00 53.88 104 ARG A N 1
ATOM 811 C CA . ARG A 1 104 ? 3.790 11.592 34.136 1.00 53.88 104 ARG A CA 1
ATOM 812 C C . ARG A 1 104 ? 4.770 11.908 35.248 1.00 53.88 104 ARG A C 1
ATOM 814 O O . ARG A 1 104 ? 5.101 11.022 36.035 1.00 53.88 104 ARG A O 1
ATOM 821 N N . GLY A 1 105 ? 5.265 13.147 35.249 1.00 50.62 105 GLY A N 1
ATOM 822 C CA . GLY A 1 105 ? 5.983 13.717 36.369 1.00 50.62 105 GLY A CA 1
ATOM 823 C C . GLY A 1 105 ? 5.183 13.397 37.626 1.00 50.62 105 GLY A C 1
ATOM 824 O O . GLY A 1 105 ? 3.958 13.225 37.522 1.00 50.62 105 GLY A O 1
ATOM 825 N N . PRO A 1 106 ? 5.864 13.216 38.769 1.00 47.69 106 PRO A N 1
ATOM 826 C CA . PRO A 1 106 ? 5.221 12.784 40.000 1.00 47.69 106 PRO A CA 1
ATOM 827 C C . PRO A 1 106 ? 3.926 13.571 40.149 1.00 47.69 106 PRO A C 1
ATOM 829 O O . PRO A 1 106 ? 3.948 14.800 40.094 1.00 47.69 106 PRO A O 1
ATOM 832 N N . ARG A 1 107 ? 2.792 12.856 40.200 1.00 50.97 107 ARG A N 1
ATOM 833 C CA . ARG A 1 107 ? 1.530 13.470 40.597 1.00 50.97 107 ARG A CA 1
ATOM 834 C C . ARG A 1 107 ? 1.851 14.099 41.937 1.00 50.97 107 ARG A C 1
ATOM 836 O O . ARG A 1 107 ? 2.113 13.373 42.889 1.00 50.97 107 ARG A O 1
ATOM 843 N N . GLU A 1 108 ? 1.946 15.421 41.965 1.00 49.62 108 GLU A N 1
ATOM 844 C CA . GLU A 1 108 ? 1.839 16.152 43.207 1.00 49.62 108 GLU A CA 1
ATOM 845 C C . GLU A 1 108 ? 0.466 15.749 43.720 1.00 49.62 108 GLU A C 1
ATOM 847 O O . GLU A 1 108 ? -0.560 16.096 43.132 1.00 49.62 108 GLU A O 1
ATOM 852 N N . ASP A 1 109 ? 0.473 14.841 44.691 1.00 48.25 109 ASP A N 1
ATOM 853 C CA . ASP A 1 109 ? -0.690 14.504 45.476 1.00 48.25 109 ASP A CA 1
ATOM 854 C C . ASP A 1 109 ? -1.201 15.844 45.999 1.00 48.25 109 ASP A C 1
ATOM 856 O O . ASP A 1 109 ? -0.592 16.454 46.879 1.00 48.25 109 ASP A O 1
ATOM 860 N N . GLU A 1 110 ? -2.247 16.365 45.354 1.00 45.66 110 GLU A N 1
ATOM 861 C CA . GLU A 1 110 ? -2.964 17.532 45.831 1.00 45.66 110 GLU A CA 1
ATOM 862 C C . GLU A 1 110 ? -3.389 17.195 47.254 1.00 45.66 110 GLU A C 1
ATOM 864 O O . GLU A 1 110 ? -4.225 16.317 47.491 1.00 45.66 110 GLU A O 1
ATOM 869 N N . ASP A 1 111 ? -2.719 17.857 48.190 1.00 53.22 111 ASP A N 1
ATOM 870 C CA . ASP A 1 111 ? -2.879 17.733 49.623 1.00 53.22 111 ASP A CA 1
ATOM 871 C C . ASP A 1 111 ? -4.294 18.196 50.003 1.00 53.22 111 ASP A C 1
ATOM 873 O O . ASP A 1 111 ? -4.549 19.329 50.405 1.00 53.22 111 ASP A O 1
ATOM 877 N N . PHE A 1 112 ? -5.267 17.305 49.814 1.00 47.41 112 PHE A N 1
ATOM 878 C CA . PHE A 1 112 ? -6.655 17.467 50.237 1.00 47.41 112 PHE A CA 1
ATOM 879 C C . PHE A 1 112 ? -6.826 17.131 51.728 1.00 47.41 112 PHE A C 1
ATOM 881 O O . PHE A 1 112 ? -7.896 16.688 52.149 1.00 47.41 112 PHE A O 1
ATOM 888 N N . SER A 1 113 ? -5.791 17.339 52.549 1.00 58.09 113 SER A N 1
ATOM 889 C CA . SER A 1 113 ? -5.820 17.015 53.973 1.00 58.09 113 SER A CA 1
ATOM 890 C C . SER A 1 113 ? -5.879 18.226 54.909 1.00 58.09 113 SER A C 1
ATOM 892 O O . SER A 1 113 ? -5.483 18.088 56.055 1.00 58.09 113 SER A O 1
ATOM 894 N N . GLU A 1 114 ? -6.450 19.375 54.529 1.00 53.81 114 GLU A N 1
ATOM 895 C CA . GLU A 1 114 ? -6.836 20.399 55.524 1.00 53.81 114 GLU A CA 1
ATOM 896 C C . GLU A 1 114 ? -8.154 21.113 55.184 1.00 53.81 114 GLU A C 1
ATOM 898 O O . GLU A 1 114 ? -8.205 22.278 54.794 1.00 53.81 114 GLU A O 1
ATOM 903 N N . ARG A 1 115 ? -9.283 20.433 55.412 1.00 45.22 115 ARG A N 1
ATOM 904 C CA . ARG A 1 115 ? -10.549 21.128 55.700 1.00 45.22 115 ARG A CA 1
ATOM 905 C C . ARG A 1 115 ? -11.271 20.465 56.861 1.00 45.22 115 ARG A C 1
ATOM 907 O O . ARG A 1 115 ? -12.317 19.840 56.716 1.00 45.22 115 ARG A O 1
ATOM 914 N N . THR A 1 116 ? -10.681 20.612 58.041 1.00 54.16 116 THR A N 1
ATOM 915 C CA . THR A 1 116 ? -11.320 20.288 59.315 1.00 54.16 116 THR A CA 1
ATOM 916 C C . THR A 1 116 ? -12.556 21.174 59.476 1.00 54.16 116 THR A C 1
ATOM 918 O O . THR A 1 116 ? -12.451 22.368 59.757 1.00 54.16 116 THR A O 1
ATOM 921 N N . TYR A 1 117 ? -13.743 20.601 59.278 1.00 49.75 117 TYR A N 1
ATOM 922 C CA . TYR A 1 117 ? -14.996 21.223 59.694 1.00 49.75 117 TYR A CA 1
ATOM 923 C C . TYR A 1 117 ? -15.021 21.269 61.224 1.00 49.75 117 TYR A C 1
ATOM 925 O O . TYR A 1 117 ? -15.041 20.230 61.884 1.00 49.75 117 TYR A O 1
ATOM 933 N N . ARG A 1 118 ? -15.012 22.476 61.793 1.00 48.62 118 ARG A N 1
ATOM 934 C CA . ARG A 1 118 ? -15.375 22.695 63.195 1.00 48.62 118 ARG A CA 1
ATOM 935 C C . ARG A 1 118 ? -16.889 22.915 63.241 1.00 48.62 118 ARG A C 1
ATOM 937 O O . ARG A 1 118 ? -17.369 23.890 62.664 1.00 48.62 118 ARG A O 1
ATOM 944 N N . LEU A 1 119 ? -17.601 21.965 63.848 1.00 52.59 119 LEU A N 1
ATOM 945 C CA . LEU A 1 119 ? -18.979 22.112 64.331 1.00 52.59 119 LEU A CA 1
ATOM 946 C C . LEU A 1 119 ? -18.995 22.949 65.615 1.00 52.59 119 LEU A C 1
ATOM 948 O O . LEU A 1 119 ? -18.008 22.849 66.383 1.00 52.59 119 LEU A O 1
#

Mean predicted aligned error: 12.39 Å

Solvent-accessible surface area (backbone atoms only — not comparable to full-atom values): 7227 Å² total; per-residue (Å²): 134,76,64,76,62,80,38,75,66,27,53,52,51,51,53,50,53,31,50,58,32,44,77,46,84,55,70,70,55,17,48,51,26,45,38,37,74,72,66,78,40,51,73,71,54,37,63,73,27,89,90,39,24,63,59,52,47,64,70,43,46,63,55,55,51,52,60,69,71,45,52,75,65,56,48,53,51,51,50,56,51,47,57,54,49,51,52,53,52,51,55,53,57,70,68,60,63,73,78,72,74,76,75,78,63,80,76,74,73,76,79,83,82,79,78,83,80,82,129

Sequence (119 aa):
MDDVWGGERGRRVERALLRSMADGGDPHLAELAREVLDGRFSLREAAYSSAYAEILREKTAPLAEAWRNMSELDRADAVANAEQYERQLLEQCETAVEPAPPERGPREDEDFSERTYRL

Organism: NCBI:txid2596893

Fol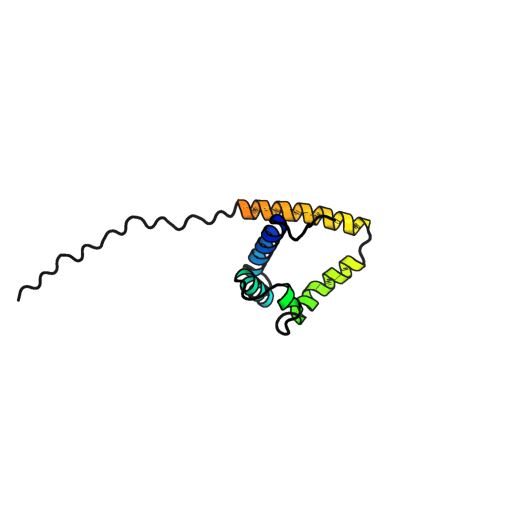dseek 3Di:
DDDPQPDPLNVLLLLLVLVVQLVDDDPLSVVVSVCCNVVVDPPVRQCVDPSRVVVCCVVCVVVVVVVVPDDPVVVVVVVVVVVVVSVVSNVVVVVPPPPPDPPPDPPPPPCPPDDDDDD

Radius of gyration: 23.69 Å; Cα contacts (8 Å, |Δi|>4): 49; chains: 1; bounding box: 34×42×85 Å

Nearest PDB structures (foldseek):
  5b2q-assembly1_A  TM=2.420E-01  e=2.887E+00  Francisella tularensis subsp. novicida U112